Protein AF-A0A242NGH8-F1 (afdb_monomer_lite)

Sequence (98 aa):
MSGHPINQAIIAQLLFDLRNGQLRRALDMGFSEEDLTLLQDPEMLSVLVNSSVRWSTVSVNAEVMHRLLSRVKDSDKEIQMIDLMLKYGASILSLDQA

Foldseek 3Di:
DFADVVLQVLLVVLVVCVVVVNVVVNVVQVDDPVNVVVVVDPVSSVCSRRDNDPPDDDDDPVVVVVVVVVVVVVVVVVVVVVVVCVVVVVVVVVPPPD

Structure (mmCIF, N/CA/C/O backbone):
data_AF-A0A242NGH8-F1
#
_entry.id   AF-A0A242NGH8-F1
#
loop_
_atom_site.group_PDB
_atom_site.id
_atom_site.type_symbol
_atom_site.label_atom_id
_atom_site.label_alt_id
_atom_site.label_comp_id
_atom_site.label_asym_id
_atom_site.label_entity_id
_atom_site.label_seq_id
_atom_site.pdbx_PDB_ins_code
_atom_site.Cartn_x
_atom_site.Cartn_y
_atom_site.Cartn_z
_atom_site.occupancy
_atom_site.B_iso_or_equiv
_atom_site.auth_seq_id
_atom_site.auth_comp_id
_atom_site.auth_asym_id
_atom_site.auth_atom_id
_atom_site.pdbx_PDB_model_num
ATOM 1 N N . MET A 1 1 ? -0.170 -15.474 16.220 1.00 48.00 1 MET A N 1
ATOM 2 C CA . MET A 1 1 ? -1.112 -14.944 15.215 1.00 48.00 1 MET A CA 1
ATOM 3 C C . MET A 1 1 ? -0.425 -13.783 14.526 1.00 48.00 1 MET A C 1
ATOM 5 O O . MET A 1 1 ? -0.266 -12.746 15.148 1.00 48.00 1 MET A O 1
ATOM 9 N N . SER A 1 2 ? 0.114 -13.992 13.327 1.00 64.38 2 SER A N 1
ATOM 10 C CA . SER A 1 2 ? 0.780 -12.934 12.560 1.00 64.38 2 SER A CA 1
ATOM 11 C C . SER A 1 2 ? -0.242 -12.270 11.643 1.00 64.38 2 SER A C 1
ATOM 13 O O . SER A 1 2 ? -0.937 -12.978 10.913 1.00 64.38 2 SER A O 1
ATOM 15 N N . GLY A 1 3 ? -0.342 -10.940 11.693 1.00 74.88 3 GLY A N 1
ATOM 16 C CA . GLY A 1 3 ? -1.185 -10.170 10.776 1.00 74.88 3 GLY A CA 1
ATOM 17 C C . GLY A 1 3 ? -0.836 -10.429 9.307 1.00 74.88 3 GLY A C 1
ATOM 18 O O . GLY A 1 3 ? 0.238 -10.943 8.982 1.00 74.88 3 GLY A O 1
ATOM 19 N N . HIS A 1 4 ? -1.754 -10.095 8.402 1.00 84.62 4 HIS A N 1
ATOM 20 C CA . HIS A 1 4 ? -1.552 -10.349 6.976 1.00 84.62 4 HIS A CA 1
ATOM 21 C C . HIS A 1 4 ? -0.359 -9.523 6.433 1.00 84.62 4 HIS A C 1
ATOM 23 O O . HIS A 1 4 ? -0.340 -8.302 6.609 1.00 84.62 4 HIS A O 1
ATOM 29 N N . PRO A 1 5 ? 0.608 -10.123 5.707 1.00 85.81 5 PRO A N 1
ATOM 30 C CA . PRO A 1 5 ? 1.861 -9.454 5.328 1.00 85.81 5 PRO A CA 1
ATOM 31 C C . PRO A 1 5 ? 1.649 -8.198 4.473 1.00 85.81 5 PRO A C 1
ATOM 33 O O . PRO A 1 5 ? 2.365 -7.214 4.626 1.00 85.81 5 PRO A O 1
ATOM 36 N N . ILE A 1 6 ? 0.629 -8.190 3.607 1.00 87.00 6 ILE A N 1
ATOM 37 C CA . ILE A 1 6 ? 0.313 -6.999 2.802 1.00 87.00 6 ILE A CA 1
ATOM 38 C C . ILE A 1 6 ? -0.206 -5.821 3.639 1.00 87.00 6 ILE A C 1
ATOM 40 O O . ILE A 1 6 ? 0.148 -4.681 3.362 1.00 87.00 6 ILE A O 1
ATOM 44 N N . ASN A 1 7 ? -0.974 -6.097 4.699 1.00 90.06 7 ASN A N 1
ATOM 45 C CA . ASN A 1 7 ? -1.466 -5.068 5.609 1.00 90.06 7 ASN A CA 1
ATOM 46 C C . ASN A 1 7 ? -0.276 -4.462 6.363 1.00 90.06 7 ASN A C 1
ATOM 48 O O . ASN A 1 7 ? -0.169 -3.248 6.479 1.00 90.06 7 ASN A O 1
ATOM 52 N N . GLN A 1 8 ? 0.660 -5.308 6.809 1.00 88.75 8 GLN A N 1
ATOM 53 C CA . GLN A 1 8 ? 1.888 -4.860 7.468 1.00 88.75 8 GLN A CA 1
ATOM 54 C C . GLN A 1 8 ? 2.743 -3.982 6.551 1.00 88.75 8 GLN A C 1
ATOM 56 O O . GLN A 1 8 ? 3.220 -2.939 6.988 1.00 88.75 8 GLN A O 1
ATOM 61 N N . ALA A 1 9 ? 2.902 -4.366 5.281 1.00 89.50 9 ALA A N 1
ATOM 62 C CA . ALA A 1 9 ? 3.650 -3.577 4.306 1.00 89.50 9 ALA A CA 1
ATOM 63 C C . ALA A 1 9 ? 3.020 -2.192 4.080 1.00 89.50 9 ALA A C 1
ATOM 65 O O . ALA A 1 9 ? 3.732 -1.190 4.067 1.00 89.50 9 ALA A O 1
ATOM 66 N N . ILE A 1 10 ? 1.691 -2.127 3.959 1.00 89.31 10 ILE A N 1
ATOM 67 C CA . ILE A 1 10 ? 0.975 -0.862 3.759 1.00 89.31 10 ILE A CA 1
ATOM 68 C C . ILE A 1 10 ? 1.066 0.025 4.996 1.00 89.31 10 ILE A C 1
ATOM 70 O O . ILE A 1 10 ? 1.372 1.203 4.857 1.00 89.31 10 ILE A O 1
ATOM 74 N N . ILE A 1 11 ? 0.879 -0.517 6.204 1.00 89.94 11 ILE A N 1
ATOM 75 C CA . ILE A 1 11 ? 1.012 0.286 7.428 1.00 89.94 11 ILE A CA 1
ATOM 76 C C . ILE A 1 11 ? 2.454 0.761 7.625 1.00 89.94 11 ILE A C 1
ATOM 78 O O . ILE A 1 11 ? 2.671 1.914 7.986 1.00 89.94 11 ILE A O 1
ATOM 82 N N . ALA A 1 12 ? 3.452 -0.081 7.355 1.00 89.44 12 ALA A N 1
ATOM 83 C CA . ALA A 1 12 ? 4.852 0.326 7.440 1.00 89.44 12 ALA A CA 1
ATOM 84 C C . ALA A 1 12 ? 5.166 1.487 6.482 1.00 89.44 12 ALA A C 1
ATOM 86 O O . ALA A 1 12 ? 5.819 2.455 6.880 1.00 89.44 12 ALA A O 1
ATOM 87 N N . GLN A 1 13 ? 4.663 1.414 5.247 1.00 89.38 13 GLN A N 1
ATOM 88 C CA . GLN A 1 13 ? 4.818 2.477 4.259 1.00 89.38 13 GLN A CA 1
ATOM 89 C C . GLN A 1 13 ? 4.058 3.748 4.669 1.00 89.38 13 GLN A C 1
ATOM 91 O O . GLN A 1 13 ? 4.616 4.841 4.610 1.00 89.38 13 GLN A O 1
ATOM 96 N N . LEU A 1 14 ? 2.828 3.606 5.164 1.00 89.94 14 LEU A N 1
ATOM 97 C CA . LEU A 1 14 ? 2.022 4.715 5.660 1.00 89.94 14 LEU A CA 1
ATOM 98 C C . LEU A 1 14 ? 2.730 5.460 6.799 1.00 89.94 14 LEU A C 1
ATOM 100 O O . LEU A 1 14 ? 2.869 6.679 6.750 1.00 89.94 14 LEU A O 1
ATOM 104 N N . LEU A 1 15 ? 3.229 4.736 7.804 1.00 88.88 15 LEU A N 1
ATOM 105 C CA . LEU A 1 15 ? 3.962 5.321 8.929 1.00 88.88 15 LEU A CA 1
ATOM 106 C C . LEU A 1 15 ? 5.242 6.025 8.477 1.00 88.88 15 LEU A C 1
ATOM 108 O O . LEU A 1 15 ? 5.600 7.073 9.018 1.00 88.88 15 LEU A O 1
ATOM 112 N N . PHE A 1 16 ? 5.936 5.460 7.488 1.00 90.00 16 PHE A N 1
ATOM 113 C CA . PHE A 1 16 ? 7.105 6.093 6.890 1.00 90.00 16 PHE A CA 1
ATOM 114 C C . PHE A 1 16 ? 6.741 7.426 6.229 1.00 90.00 16 PHE A C 1
ATOM 116 O O . PHE A 1 16 ? 7.406 8.431 6.484 1.00 90.00 16 PHE A O 1
ATOM 123 N N . ASP A 1 17 ? 5.680 7.450 5.424 1.00 88.44 17 ASP A N 1
ATOM 124 C CA . ASP A 1 17 ? 5.241 8.656 4.728 1.00 88.44 17 ASP A CA 1
ATOM 125 C C . ASP A 1 17 ? 4.728 9.716 5.722 1.00 88.44 17 ASP A C 1
ATOM 127 O O . ASP A 1 17 ? 5.134 10.875 5.635 1.00 88.44 17 ASP A O 1
ATOM 131 N N . LEU A 1 18 ? 3.949 9.330 6.740 1.00 85.88 18 LEU A N 1
ATOM 132 C CA . LEU A 1 18 ? 3.490 10.237 7.802 1.00 85.88 18 LEU A CA 1
ATOM 133 C C . LEU A 1 18 ? 4.657 10.865 8.573 1.00 85.88 18 LEU A C 1
ATOM 135 O O . LEU A 1 18 ? 4.703 12.084 8.739 1.00 85.88 18 LEU A O 1
ATOM 139 N N . ARG A 1 19 ? 5.648 10.059 8.980 1.00 85.38 19 ARG A N 1
ATOM 140 C CA . ARG A 1 19 ? 6.842 10.548 9.692 1.00 85.38 19 ARG A CA 1
ATOM 141 C C . ARG A 1 19 ? 7.652 11.547 8.866 1.00 85.38 19 ARG A C 1
ATOM 143 O O . ARG A 1 19 ? 8.286 12.434 9.429 1.00 85.38 19 ARG A O 1
ATOM 150 N N . ASN A 1 20 ? 7.629 11.411 7.543 1.00 89.44 20 ASN A N 1
ATOM 151 C CA . ASN A 1 20 ? 8.339 12.296 6.625 1.00 89.44 20 ASN A CA 1
ATOM 152 C C . ASN A 1 20 ? 7.479 13.474 6.128 1.00 89.44 20 ASN A C 1
ATOM 154 O O . ASN A 1 20 ? 7.899 14.181 5.211 1.00 89.44 20 ASN A O 1
ATOM 158 N N . GLY A 1 21 ? 6.274 13.676 6.678 1.00 86.19 21 GLY A N 1
ATOM 159 C CA . GLY A 1 21 ? 5.355 14.742 6.262 1.00 86.19 21 GLY A CA 1
ATOM 160 C C . GLY A 1 21 ? 4.743 14.535 4.871 1.00 86.19 21 GLY A C 1
ATOM 161 O O . GLY A 1 21 ? 4.252 15.474 4.250 1.00 86.19 21 GLY A O 1
ATOM 162 N N . GLN A 1 22 ? 4.769 13.310 4.349 1.00 88.25 22 GLN A N 1
ATOM 163 C CA . GLN A 1 22 ? 4.336 12.952 2.998 1.00 88.25 22 GLN A CA 1
ATOM 164 C C . GLN A 1 22 ? 2.856 12.551 2.969 1.00 88.25 22 GLN A C 1
ATOM 166 O O . GLN A 1 22 ? 2.487 11.532 2.389 1.00 88.25 22 GLN A O 1
ATOM 171 N N . LEU A 1 23 ? 1.992 13.394 3.547 1.00 85.88 23 LEU A N 1
ATOM 172 C CA . LEU A 1 23 ? 0.536 13.180 3.614 1.00 85.88 23 LEU A CA 1
ATOM 173 C C . LEU A 1 23 ? -0.080 12.899 2.238 1.00 85.88 23 LEU A C 1
ATOM 175 O O . LEU A 1 23 ? -0.935 12.032 2.106 1.00 85.88 23 LEU A O 1
ATOM 179 N N . ARG A 1 24 ? 0.422 13.567 1.191 1.00 87.31 24 ARG A N 1
ATOM 180 C CA . ARG A 1 24 ? -0.016 13.356 -0.197 1.00 87.31 24 ARG A CA 1
ATOM 181 C C . ARG A 1 24 ? 0.066 11.883 -0.619 1.00 87.31 24 ARG A C 1
ATOM 183 O O . ARG A 1 24 ? -0.866 11.381 -1.225 1.00 87.31 24 ARG A O 1
ATOM 190 N N . ARG A 1 25 ? 1.145 11.185 -0.252 1.00 85.25 25 ARG A N 1
ATOM 191 C CA . ARG A 1 25 ? 1.352 9.777 -0.627 1.00 85.25 25 ARG A CA 1
ATOM 192 C C . ARG A 1 25 ? 0.427 8.837 0.130 1.00 85.25 25 ARG A C 1
ATOM 194 O O . ARG A 1 25 ? -0.001 7.831 -0.418 1.00 85.25 25 ARG A O 1
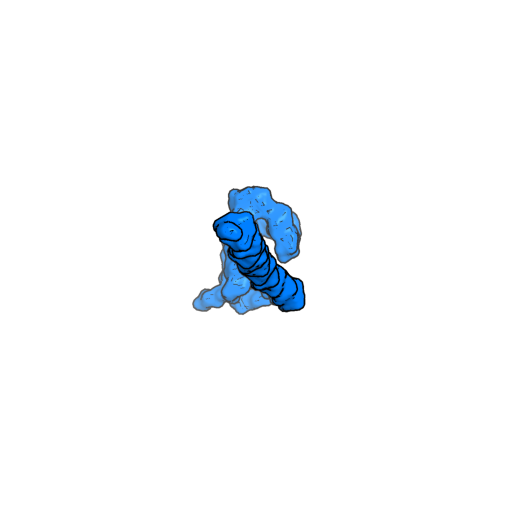ATOM 201 N N . ALA A 1 26 ? 0.119 9.176 1.379 1.00 86.25 26 ALA A N 1
ATOM 202 C CA . ALA A 1 26 ? -0.859 8.445 2.167 1.00 86.25 26 ALA A CA 1
ATOM 203 C C . ALA A 1 26 ? -2.261 8.558 1.539 1.00 86.25 26 ALA A C 1
ATOM 205 O O . ALA A 1 26 ? -2.954 7.553 1.404 1.00 86.25 26 ALA A O 1
ATOM 206 N N . LEU A 1 27 ? -2.632 9.750 1.058 1.00 86.25 27 LEU A N 1
ATOM 207 C CA . LEU A 1 27 ? -3.867 9.949 0.293 1.00 86.25 27 LEU A CA 1
ATOM 208 C C . LEU A 1 27 ? -3.855 9.171 -1.034 1.00 86.25 27 LEU A C 1
ATOM 210 O O . LEU A 1 27 ? -4.846 8.533 -1.379 1.00 86.25 27 LEU A O 1
ATOM 214 N N . ASP A 1 28 ? -2.725 9.154 -1.748 1.00 86.69 28 ASP A N 1
ATOM 215 C CA . ASP A 1 28 ? -2.574 8.402 -3.005 1.00 86.69 28 ASP A CA 1
ATOM 216 C C . ASP A 1 28 ? -2.713 6.876 -2.811 1.00 86.69 28 ASP A C 1
ATOM 218 O O . ASP A 1 28 ? -3.084 6.163 -3.743 1.00 86.69 28 ASP A O 1
ATOM 222 N N . MET A 1 29 ? -2.457 6.356 -1.602 1.00 84.31 29 MET A N 1
ATOM 223 C CA . MET A 1 29 ? -2.733 4.954 -1.249 1.00 84.31 29 MET A CA 1
ATOM 224 C C . MET A 1 29 ? -4.222 4.658 -1.029 1.00 84.31 29 MET A C 1
ATOM 226 O O . MET A 1 29 ? -4.593 3.491 -0.899 1.00 84.31 29 MET A O 1
ATOM 230 N N . GLY A 1 30 ? -5.069 5.688 -0.995 1.00 86.12 30 GLY A N 1
ATOM 231 C CA . GLY A 1 30 ? -6.509 5.570 -0.794 1.00 86.12 30 GLY A CA 1
ATOM 232 C C . GLY A 1 30 ? -6.975 5.793 0.644 1.00 86.12 30 GLY A C 1
ATOM 233 O O . GLY A 1 30 ? -8.140 5.526 0.924 1.00 86.12 30 GLY A O 1
ATOM 234 N N . PHE A 1 31 ? -6.111 6.275 1.544 1.00 88.94 31 PHE A N 1
ATOM 235 C CA . PHE A 1 31 ? -6.545 6.741 2.865 1.00 88.94 31 PHE A CA 1
ATOM 236 C C . PHE A 1 31 ? -7.195 8.122 2.746 1.00 88.94 31 PHE A C 1
ATOM 238 O O . PHE A 1 31 ? -6.713 8.975 2.002 1.00 88.94 31 PHE A O 1
ATOM 245 N N . SER A 1 32 ? -8.270 8.366 3.488 1.00 90.12 32 SER A N 1
ATOM 246 C CA . SER A 1 32 ? -8.854 9.702 3.636 1.00 90.12 32 SER A CA 1
ATOM 247 C C . SER A 1 32 ? -8.163 10.494 4.753 1.00 90.12 32 SER A C 1
ATOM 249 O O . SER A 1 32 ? -7.495 9.921 5.610 1.00 90.12 32 SER A O 1
ATOM 251 N N . GLU A 1 33 ? -8.337 11.817 4.795 1.00 88.50 33 GLU A N 1
ATOM 252 C CA . GLU A 1 33 ? -7.812 12.637 5.903 1.00 88.50 33 GLU A CA 1
ATOM 253 C C . GLU A 1 33 ? -8.377 12.215 7.272 1.00 88.50 33 GLU A C 1
ATOM 255 O O . GLU A 1 33 ? -7.676 12.277 8.286 1.00 88.50 33 GLU A O 1
ATOM 260 N N . GLU A 1 34 ? -9.622 11.737 7.297 1.00 90.81 34 GLU A N 1
ATOM 261 C CA . GLU A 1 34 ? -10.270 11.186 8.488 1.00 90.81 34 GLU A CA 1
ATOM 262 C C . GLU A 1 34 ? -9.558 9.911 8.949 1.00 90.81 34 GLU A C 1
ATOM 264 O O . GLU A 1 34 ? -9.186 9.809 10.120 1.00 90.81 34 GLU A O 1
ATOM 269 N N . ASP A 1 35 ? -9.258 8.992 8.023 1.00 89.19 35 ASP A N 1
ATOM 270 C CA . ASP A 1 35 ? -8.480 7.786 8.325 1.00 89.19 35 ASP A CA 1
ATOM 271 C C . ASP A 1 35 ? -7.101 8.154 8.876 1.00 89.19 35 ASP A C 1
ATOM 273 O O . ASP A 1 35 ? -6.669 7.612 9.888 1.00 89.19 35 ASP A O 1
ATOM 277 N N . LEU A 1 36 ? -6.412 9.116 8.255 1.00 88.88 36 LEU A N 1
ATOM 278 C CA . LEU A 1 36 ? -5.089 9.554 8.709 1.00 88.88 36 LEU A CA 1
ATOM 279 C C . LEU A 1 36 ? -5.126 10.192 10.097 1.00 88.88 36 LEU A C 1
ATOM 281 O O . LEU A 1 36 ? -4.162 10.057 10.848 1.00 88.88 36 LEU A O 1
ATOM 285 N N . THR A 1 37 ? -6.225 10.859 10.448 1.00 88.56 37 THR A N 1
ATOM 286 C CA . THR A 1 37 ? -6.440 11.418 11.787 1.00 88.56 37 THR A CA 1
ATOM 287 C C . THR A 1 37 ? -6.666 10.309 12.813 1.00 88.56 37 THR A C 1
ATOM 289 O O . THR A 1 37 ? -6.040 10.324 13.870 1.00 88.56 37 THR A O 1
ATOM 292 N N . LEU A 1 38 ? -7.494 9.309 12.493 1.00 87.81 38 LEU A N 1
ATOM 293 C CA . LEU A 1 38 ? -7.718 8.139 13.352 1.00 87.81 38 LEU A CA 1
ATOM 294 C C . LEU A 1 38 ? -6.440 7.317 13.544 1.00 87.81 38 LEU A C 1
ATOM 296 O O . LEU A 1 38 ? -6.180 6.809 14.629 1.00 87.81 38 LEU A O 1
ATOM 300 N N . LEU A 1 39 ? -5.609 7.227 12.507 1.00 87.75 39 LEU A N 1
ATOM 301 C CA . LEU A 1 39 ? -4.339 6.505 12.531 1.00 87.75 39 LEU A CA 1
ATOM 302 C C . LEU A 1 39 ? -3.216 7.257 13.249 1.00 87.75 39 LEU A C 1
ATOM 304 O O . LEU A 1 39 ? -2.116 6.722 13.364 1.00 87.75 39 LEU A O 1
ATOM 308 N N . GLN A 1 40 ? -3.469 8.458 13.777 1.00 84.75 40 GLN A N 1
ATOM 309 C CA . GLN A 1 40 ? -2.572 9.053 14.770 1.00 84.75 40 GLN A CA 1
ATOM 310 C C . GLN A 1 40 ? -2.633 8.302 16.104 1.00 84.75 40 GLN A C 1
ATOM 312 O O . GLN A 1 40 ? -1.663 8.343 16.859 1.00 84.75 40 GLN A O 1
ATOM 317 N N . ASP A 1 41 ? -3.741 7.607 16.382 1.00 89.50 41 ASP A N 1
ATOM 318 C CA . ASP A 1 41 ? -3.887 6.765 17.562 1.00 89.50 41 ASP A CA 1
ATOM 319 C C . ASP A 1 41 ? -3.126 5.431 17.377 1.00 89.50 41 ASP A C 1
ATOM 321 O O . ASP A 1 41 ? -3.461 4.631 16.489 1.00 89.50 41 ASP A O 1
ATOM 325 N N . PRO A 1 42 ? -2.110 5.145 18.217 1.00 86.88 42 PRO A N 1
ATOM 326 C CA . PRO A 1 42 ? -1.384 3.880 18.179 1.00 86.88 42 PRO A CA 1
ATOM 327 C C . PRO A 1 42 ? -2.272 2.642 18.363 1.00 86.88 42 PRO A C 1
ATOM 329 O O . PRO A 1 42 ? -1.935 1.576 17.838 1.00 86.88 42 PRO A O 1
ATOM 332 N N . GLU A 1 43 ? -3.394 2.746 19.083 1.00 90.06 43 GLU A N 1
ATOM 333 C CA . GLU A 1 43 ? -4.318 1.622 19.267 1.00 90.06 43 GLU A CA 1
ATOM 334 C C . GLU A 1 43 ? -5.021 1.264 17.954 1.00 90.06 43 GLU A C 1
ATOM 336 O O . GLU A 1 43 ? -5.037 0.093 17.561 1.00 90.06 43 GLU A O 1
ATOM 341 N N . MET A 1 44 ? -5.506 2.267 17.216 1.00 89.06 44 MET A N 1
ATOM 342 C CA . MET A 1 44 ? -6.140 2.081 15.904 1.00 89.06 44 MET A CA 1
ATOM 343 C C . MET A 1 44 ? -5.172 1.462 14.890 1.00 89.06 44 MET A C 1
ATOM 345 O O . MET A 1 44 ? -5.515 0.515 14.174 1.00 89.06 44 MET A O 1
ATOM 349 N N . LEU A 1 45 ? -3.925 1.939 14.878 1.00 87.00 45 LEU A N 1
ATOM 350 C CA . LEU A 1 45 ? -2.855 1.351 14.071 1.00 87.00 45 LEU A CA 1
ATOM 351 C C . LEU A 1 45 ? -2.605 -0.116 14.434 1.00 87.00 45 LEU A C 1
ATOM 353 O O . LEU A 1 45 ? -2.488 -0.965 13.547 1.00 87.00 45 LEU A O 1
ATOM 357 N N . SER A 1 46 ? -2.542 -0.429 15.729 1.00 86.75 46 SER A N 1
ATOM 358 C CA . SER A 1 46 ? -2.324 -1.793 16.213 1.00 86.75 46 SER A CA 1
ATOM 359 C C . SER A 1 46 ? -3.433 -2.742 15.753 1.00 86.75 46 SER A C 1
ATOM 361 O O . SER A 1 46 ? -3.143 -3.865 15.331 1.00 86.75 46 SER A O 1
ATOM 363 N N . VAL A 1 47 ? -4.689 -2.290 15.748 1.00 89.25 47 VAL A N 1
ATOM 364 C CA . VAL A 1 47 ? -5.825 -3.077 15.244 1.00 89.25 47 VAL A CA 1
ATOM 365 C C . VAL A 1 47 ? -5.658 -3.400 13.756 1.00 89.25 47 VAL A C 1
ATOM 367 O O . VAL A 1 47 ? -5.810 -4.559 13.361 1.00 89.25 47 VAL A O 1
ATOM 370 N N . LEU A 1 48 ? -5.285 -2.422 12.924 1.00 86.88 48 LEU A N 1
ATOM 371 C CA . LEU A 1 48 ? -5.089 -2.652 11.487 1.00 86.88 48 LEU A CA 1
ATOM 372 C C . LEU A 1 48 ? -3.902 -3.574 11.184 1.00 86.88 48 LEU A C 1
ATOM 374 O O . LEU A 1 48 ? -4.007 -4.436 10.304 1.00 86.88 48 LEU A O 1
ATOM 378 N N . VAL A 1 49 ? -2.790 -3.422 11.910 1.00 86.25 49 VAL A N 1
ATOM 379 C CA . VAL A 1 49 ? -1.578 -4.248 11.747 1.00 86.25 49 VAL A CA 1
ATOM 380 C C . VAL A 1 49 ? -1.825 -5.695 12.159 1.00 86.25 49 VAL A C 1
ATOM 382 O O . VAL A 1 49 ? -1.369 -6.620 11.482 1.00 86.25 49 VAL A O 1
ATOM 385 N N . ASN A 1 50 ? -2.543 -5.896 13.263 1.00 87.00 50 ASN A N 1
ATOM 386 C CA . ASN A 1 50 ? -2.793 -7.219 13.830 1.00 87.00 50 ASN A CA 1
ATOM 387 C C . ASN A 1 50 ? -4.059 -7.888 13.282 1.00 87.00 50 ASN A C 1
ATOM 389 O O . ASN A 1 50 ? -4.355 -9.026 13.647 1.00 87.00 50 ASN A O 1
ATOM 393 N N . SER A 1 51 ? -4.784 -7.224 12.378 1.00 86.38 51 SER A N 1
ATOM 394 C CA . SER A 1 51 ? -5.945 -7.811 11.721 1.00 86.38 51 SER A CA 1
ATOM 395 C C . SER A 1 51 ? -5.558 -9.079 10.953 1.00 86.38 51 SER A C 1
ATOM 397 O O . SER A 1 51 ? -4.669 -9.085 10.093 1.00 86.38 51 SER A O 1
ATOM 399 N N . SER A 1 52 ? -6.259 -10.170 11.266 1.00 78.12 52 SER A N 1
ATOM 400 C CA . SER A 1 52 ? -6.171 -11.445 10.549 1.00 78.12 52 SER A CA 1
ATOM 401 C C . SER A 1 52 ? -6.870 -11.395 9.188 1.00 78.12 52 SER A C 1
ATOM 403 O O . SER A 1 52 ? -6.629 -12.254 8.340 1.00 78.12 52 SER A O 1
ATOM 405 N N . VAL A 1 53 ? -7.712 -10.381 8.961 1.00 84.06 53 VAL A N 1
ATOM 406 C CA . VAL A 1 53 ? -8.445 -10.174 7.713 1.00 84.06 53 VAL A CA 1
ATOM 407 C C . VAL A 1 53 ? -7.661 -9.230 6.807 1.00 84.06 53 VAL A C 1
ATOM 409 O O . VAL A 1 53 ? -7.169 -8.174 7.216 1.00 84.06 53 VAL A O 1
ATOM 412 N N . ARG A 1 54 ? -7.557 -9.598 5.530 1.00 83.88 54 ARG A N 1
ATOM 413 C CA . ARG A 1 54 ? -6.986 -8.734 4.500 1.00 83.88 54 ARG A CA 1
ATOM 414 C C . ARG A 1 54 ? -7.958 -7.590 4.196 1.00 83.88 54 ARG A C 1
ATOM 416 O O . ARG A 1 54 ? -8.947 -7.801 3.504 1.00 83.88 54 ARG A O 1
ATOM 423 N N . TRP A 1 55 ? -7.657 -6.392 4.694 1.00 86.69 55 TRP A N 1
ATOM 424 C CA . TRP A 1 55 ? -8.419 -5.171 4.402 1.00 86.69 55 TRP A CA 1
ATOM 425 C C . TRP A 1 55 ? -7.866 -4.405 3.195 1.00 86.69 55 TRP A C 1
ATOM 427 O O . TRP A 1 55 ? -8.565 -3.588 2.608 1.00 86.69 55 TRP A O 1
ATOM 437 N N . SER A 1 56 ? -6.631 -4.692 2.783 1.00 84.56 56 SER A N 1
ATOM 438 C CA . SER A 1 56 ? -5.995 -4.024 1.650 1.00 84.56 56 SER A CA 1
ATOM 439 C C . SER A 1 56 ? -5.952 -4.895 0.399 1.00 84.56 56 SER A C 1
ATOM 441 O O . SER A 1 56 ? -5.498 -6.043 0.412 1.00 84.56 56 SER A O 1
ATOM 443 N N . THR A 1 57 ? -6.360 -4.334 -0.735 1.00 79.62 57 THR A N 1
ATOM 444 C CA . THR A 1 57 ? -6.222 -4.985 -2.041 1.00 79.62 57 THR A CA 1
ATOM 445 C C . 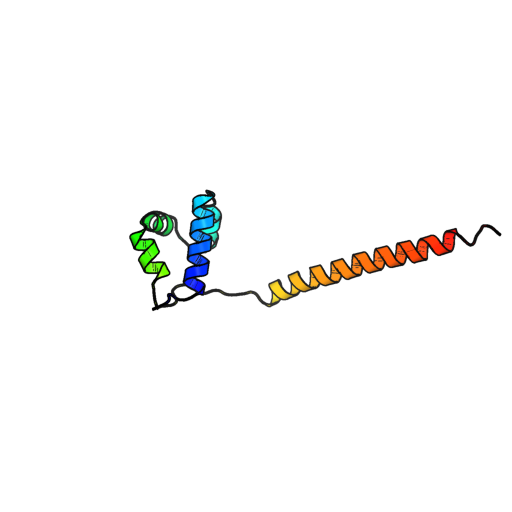THR A 1 57 ? -5.095 -4.313 -2.804 1.00 79.62 57 THR A C 1
ATOM 447 O O . THR A 1 57 ? -5.114 -3.106 -3.003 1.00 79.62 57 THR A O 1
ATOM 450 N N . VAL A 1 58 ? -4.104 -5.096 -3.229 1.00 79.38 58 VAL A N 1
ATOM 451 C CA . VAL A 1 58 ? -3.001 -4.591 -4.052 1.00 79.38 58 VAL A CA 1
ATOM 452 C C . VAL A 1 58 ? -3.211 -5.122 -5.453 1.00 79.38 58 VAL A C 1
ATOM 454 O O . VAL A 1 58 ? -3.270 -6.336 -5.647 1.00 79.38 58 VAL A O 1
ATOM 457 N N . SER A 1 59 ? -3.341 -4.210 -6.412 1.00 78.56 59 SER A N 1
ATOM 458 C CA . SER A 1 59 ? -3.368 -4.539 -7.831 1.00 78.56 59 SER A CA 1
ATOM 459 C C . SER A 1 59 ? -2.047 -4.107 -8.452 1.00 78.56 59 SER A C 1
ATOM 461 O O . SER A 1 59 ? -1.581 -2.987 -8.253 1.00 78.56 59 SER A O 1
ATOM 463 N N . VAL A 1 60 ? -1.406 -5.025 -9.170 1.00 78.75 60 VAL A N 1
ATOM 464 C CA . VAL A 1 60 ? -0.181 -4.733 -9.914 1.00 78.75 60 VAL A CA 1
ATOM 465 C C . VAL A 1 60 ? -0.559 -4.659 -11.381 1.00 78.75 60 VAL A C 1
ATOM 467 O O . VAL A 1 60 ? -1.054 -5.635 -11.945 1.00 78.75 60 VAL A O 1
ATOM 470 N N . ASN A 1 61 ? -0.310 -3.514 -12.014 1.00 82.00 61 ASN A N 1
ATOM 471 C CA . ASN A 1 61 ? -0.435 -3.404 -13.460 1.00 82.00 61 ASN A CA 1
ATOM 472 C C . ASN A 1 61 ? 0.764 -4.108 -14.114 1.00 82.00 61 ASN A C 1
ATOM 474 O O . ASN A 1 61 ? 1.809 -3.498 -14.353 1.00 82.00 61 ASN A O 1
ATOM 478 N N . ALA A 1 62 ? 0.616 -5.414 -14.349 1.00 81.12 62 ALA A N 1
ATOM 479 C CA . ALA A 1 62 ? 1.674 -6.263 -14.884 1.00 81.12 62 ALA A CA 1
ATOM 480 C C . ALA A 1 62 ? 2.170 -5.773 -16.251 1.00 81.12 62 ALA A C 1
ATOM 482 O O . ALA A 1 62 ? 3.368 -5.807 -16.512 1.00 81.12 62 ALA A O 1
ATOM 483 N N . GLU A 1 63 ? 1.281 -5.255 -17.100 1.00 78.62 63 GLU A N 1
ATOM 484 C CA . GLU A 1 63 ? 1.655 -4.721 -18.408 1.00 78.62 63 GLU A CA 1
ATOM 485 C C . GLU A 1 63 ? 2.583 -3.508 -18.280 1.00 78.62 63 GLU A C 1
ATOM 487 O O . GLU A 1 63 ? 3.655 -3.479 -18.887 1.00 78.62 63 GLU A O 1
ATOM 492 N N . VAL A 1 64 ? 2.209 -2.522 -17.461 1.00 79.69 64 VAL A N 1
ATOM 493 C CA . VAL A 1 64 ? 3.043 -1.336 -17.221 1.00 79.69 64 VAL A CA 1
ATOM 494 C C . VAL A 1 64 ? 4.353 -1.734 -16.549 1.00 79.69 64 VAL A C 1
ATOM 496 O O . VAL A 1 64 ? 5.412 -1.287 -16.983 1.00 79.69 64 VAL A O 1
ATOM 499 N N . MET A 1 65 ? 4.310 -2.619 -15.552 1.00 83.56 65 MET A N 1
ATOM 500 C CA . MET A 1 65 ? 5.507 -3.140 -14.890 1.00 83.56 65 MET A CA 1
ATOM 501 C C . MET A 1 65 ? 6.459 -3.799 -15.898 1.00 83.56 65 MET A C 1
ATOM 503 O O . MET A 1 65 ? 7.643 -3.470 -15.928 1.00 83.56 65 MET A O 1
ATOM 507 N N . HIS A 1 66 ? 5.960 -4.685 -16.763 1.00 82.25 66 HIS A N 1
ATOM 508 C CA . HIS A 1 66 ? 6.774 -5.341 -17.785 1.00 82.25 66 HIS A CA 1
ATOM 509 C C . HIS A 1 66 ? 7.343 -4.350 -18.800 1.00 82.25 66 HIS A C 1
ATOM 511 O O . HIS A 1 66 ? 8.519 -4.465 -19.139 1.00 82.25 66 HIS A O 1
ATOM 517 N N . ARG A 1 67 ? 6.564 -3.348 -19.231 1.00 78.00 67 ARG A N 1
ATOM 518 C CA . ARG A 1 67 ? 7.044 -2.274 -20.117 1.00 78.00 67 ARG A CA 1
ATOM 519 C C . ARG A 1 67 ? 8.136 -1.423 -19.460 1.00 78.00 67 ARG A C 1
ATOM 521 O O . ARG A 1 67 ? 9.090 -1.035 -20.126 1.00 78.00 67 ARG A O 1
ATOM 528 N N . LEU A 1 68 ? 8.021 -1.119 -18.167 1.00 77.00 68 LEU A N 1
ATOM 529 C CA . LEU A 1 68 ? 9.055 -0.384 -17.430 1.00 77.00 68 LEU A CA 1
ATOM 530 C C . LEU A 1 68 ? 10.339 -1.213 -17.308 1.00 77.00 68 LEU A C 1
ATOM 532 O O . LEU A 1 68 ? 11.425 -0.706 -17.572 1.00 77.00 68 LEU A O 1
ATOM 536 N N . LEU A 1 69 ? 10.216 -2.500 -16.981 1.00 78.75 69 LEU A N 1
ATOM 537 C CA . LEU A 1 69 ? 11.358 -3.410 -16.876 1.00 78.75 69 LEU A CA 1
ATOM 538 C C . LEU A 1 69 ? 12.024 -3.684 -18.233 1.00 78.75 69 LEU A C 1
ATOM 540 O O . LEU A 1 69 ? 13.242 -3.847 -18.291 1.00 78.75 69 LEU A O 1
ATOM 544 N N . SER A 1 70 ? 11.258 -3.729 -19.327 1.00 77.12 70 SER A N 1
ATOM 545 C CA . SER A 1 70 ? 11.816 -3.895 -20.673 1.00 77.12 70 SER A CA 1
ATOM 546 C C . SER A 1 70 ? 12.556 -2.645 -21.137 1.00 77.12 70 SER A C 1
ATOM 548 O O . SER A 1 70 ? 13.623 -2.777 -21.716 1.00 77.12 70 SER A O 1
ATOM 550 N N . ARG A 1 71 ? 12.065 -1.441 -20.806 1.00 62.06 71 ARG A N 1
ATOM 551 C CA . ARG A 1 71 ? 12.762 -0.179 -21.110 1.00 62.06 71 ARG A CA 1
ATOM 552 C C . ARG A 1 71 ? 14.143 -0.100 -20.472 1.00 62.06 71 ARG A C 1
ATOM 554 O O . ARG A 1 71 ? 15.069 0.350 -21.127 1.00 62.06 71 ARG A O 1
ATOM 561 N N . VAL A 1 72 ? 14.302 -0.576 -19.236 1.00 60.47 72 VAL A N 1
ATOM 562 C CA . VAL A 1 72 ? 15.626 -0.647 -18.590 1.00 60.47 72 VAL A CA 1
ATOM 563 C C . VAL A 1 72 ? 16.554 -1.593 -19.362 1.00 60.47 72 VAL A C 1
ATOM 565 O O . VAL A 1 72 ? 17.691 -1.236 -19.647 1.00 60.47 72 VAL A O 1
ATOM 568 N N . LYS A 1 73 ? 16.048 -2.756 -19.797 1.00 57.56 73 LYS A N 1
ATOM 569 C CA . LYS A 1 73 ? 16.820 -3.703 -20.623 1.00 57.56 73 LYS A CA 1
ATOM 570 C C 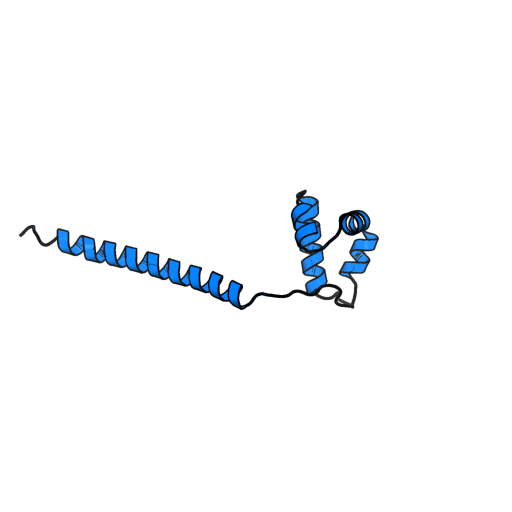. LYS A 1 73 ? 17.141 -3.177 -22.024 1.00 57.56 73 LYS A C 1
ATOM 572 O O . LYS A 1 73 ? 18.160 -3.562 -22.591 1.00 57.56 73 LYS A O 1
ATOM 577 N N . ASP A 1 74 ? 16.277 -2.347 -22.598 1.00 52.50 74 ASP A N 1
ATOM 578 C CA . ASP A 1 74 ? 16.507 -1.741 -23.908 1.00 52.50 74 ASP A CA 1
ATOM 579 C C . ASP A 1 74 ? 17.458 -0.537 -23.810 1.00 52.50 74 ASP A C 1
ATOM 581 O O . ASP A 1 74 ? 18.305 -0.391 -24.685 1.00 52.50 74 ASP A O 1
ATOM 585 N N . SER A 1 75 ? 17.442 0.237 -22.714 1.00 49.72 75 SER A N 1
ATOM 586 C CA . SER A 1 75 ? 18.488 1.234 -22.424 1.00 49.72 75 SER A CA 1
ATOM 587 C C . SER A 1 75 ? 19.868 0.597 -22.231 1.00 49.72 75 SER A C 1
ATOM 589 O O . SER A 1 75 ? 20.851 1.152 -22.713 1.00 49.72 75 SER A O 1
ATOM 591 N N . ASP A 1 76 ? 19.963 -0.591 -21.622 1.00 50.09 76 ASP A N 1
ATOM 592 C CA . ASP A 1 76 ? 21.235 -1.330 -21.557 1.00 50.09 76 ASP A CA 1
ATOM 593 C C . ASP A 1 76 ? 21.730 -1.759 -22.951 1.00 50.09 76 ASP A C 1
ATOM 595 O O . ASP A 1 76 ? 22.933 -1.755 -23.219 1.00 50.09 76 ASP A O 1
ATOM 599 N N . LYS A 1 77 ? 20.818 -2.093 -23.874 1.00 48.34 77 LYS A N 1
ATOM 600 C CA . LYS A 1 77 ? 21.172 -2.392 -25.272 1.00 48.34 77 LYS A CA 1
ATOM 601 C C . LYS A 1 77 ? 21.548 -1.143 -26.060 1.00 48.34 77 LYS A C 1
ATOM 603 O O . LYS A 1 77 ? 22.428 -1.227 -26.907 1.00 48.34 77 LYS A O 1
ATOM 608 N N . GLU A 1 78 ? 20.919 -0.003 -25.794 1.00 44.59 78 GLU A N 1
ATOM 609 C CA . GLU A 1 78 ? 21.249 1.271 -26.441 1.00 44.59 78 GLU A CA 1
ATOM 610 C C . GLU A 1 78 ? 22.633 1.771 -26.003 1.00 44.59 78 GLU A C 1
ATOM 612 O O . GLU A 1 78 ? 23.423 2.189 -26.847 1.00 44.59 78 GLU A O 1
ATOM 617 N N . ILE A 1 79 ? 22.989 1.608 -24.721 1.00 50.41 79 ILE A N 1
ATOM 618 C CA . ILE A 1 79 ? 24.348 1.868 -24.218 1.00 50.41 79 ILE A CA 1
ATOM 619 C C . ILE A 1 79 ? 25.353 0.906 -24.860 1.00 50.41 79 ILE A C 1
ATOM 621 O O . ILE A 1 79 ? 26.402 1.351 -25.313 1.00 50.41 79 ILE A O 1
ATOM 625 N N . GLN A 1 80 ? 25.036 -0.389 -24.981 1.00 46.59 80 GLN A N 1
ATOM 626 C CA . GLN A 1 80 ? 25.924 -1.342 -25.659 1.00 46.59 80 GLN A CA 1
ATOM 627 C C . GLN A 1 80 ? 26.062 -1.061 -27.160 1.00 46.59 80 GLN A C 1
ATOM 629 O O . GLN A 1 80 ? 27.149 -1.229 -27.696 1.00 46.59 80 GLN A O 1
ATOM 634 N N . MET A 1 81 ? 25.008 -0.613 -27.847 1.00 42.59 81 MET A N 1
ATOM 635 C CA . MET A 1 81 ? 25.059 -0.245 -29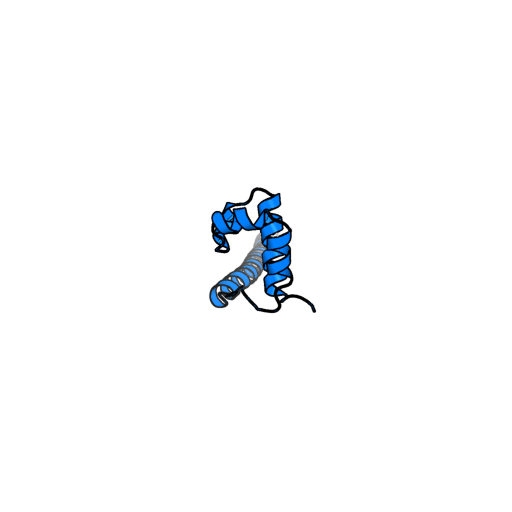.266 1.00 42.59 81 MET A CA 1
ATOM 636 C C . MET A 1 81 ? 25.879 1.035 -29.476 1.00 42.59 81 MET A C 1
ATOM 638 O O . MET A 1 81 ? 26.670 1.085 -30.413 1.00 42.59 81 MET A O 1
ATOM 642 N N . ILE A 1 82 ? 25.750 2.034 -28.591 1.00 52.16 82 ILE A N 1
ATOM 643 C CA . ILE A 1 82 ? 26.589 3.243 -28.588 1.00 52.16 82 ILE A CA 1
ATOM 644 C C . ILE A 1 82 ? 28.048 2.881 -28.294 1.00 52.16 82 ILE A C 1
ATOM 646 O O . ILE A 1 82 ? 28.928 3.336 -29.014 1.00 52.16 82 ILE A O 1
ATOM 650 N N . ASP A 1 83 ? 28.326 2.030 -27.306 1.00 50.56 83 ASP A N 1
ATOM 651 C CA . ASP A 1 83 ? 29.693 1.617 -26.957 1.00 50.56 83 ASP A CA 1
ATOM 652 C C . ASP A 1 83 ? 30.328 0.761 -28.072 1.00 50.56 83 ASP A C 1
ATOM 654 O O . ASP A 1 83 ? 31.495 0.927 -28.427 1.00 50.56 83 ASP A O 1
ATOM 658 N N . LEU A 1 84 ? 29.528 -0.084 -28.733 1.00 46.44 84 LEU A N 1
ATOM 659 C CA . LEU A 1 84 ? 29.933 -0.854 -29.909 1.00 46.44 84 LEU A CA 1
ATOM 660 C C . LEU A 1 84 ? 30.157 0.052 -31.136 1.00 46.44 84 LEU A C 1
ATOM 662 O O . LEU A 1 84 ? 31.128 -0.146 -31.862 1.00 46.44 84 LEU A O 1
ATOM 666 N N . MET A 1 85 ? 29.322 1.075 -31.353 1.00 44.81 85 MET A N 1
ATOM 667 C CA . MET A 1 85 ? 29.484 2.069 -32.427 1.00 44.81 85 MET A CA 1
ATOM 668 C C . MET A 1 85 ? 30.632 3.049 -32.167 1.00 44.81 85 MET A C 1
ATOM 670 O O . MET A 1 85 ? 31.295 3.446 -33.118 1.00 44.81 85 MET A O 1
ATOM 674 N N . LEU A 1 86 ? 30.933 3.399 -30.915 1.00 50.38 86 LEU A N 1
ATOM 675 C CA . LEU A 1 86 ? 32.128 4.165 -30.547 1.00 50.38 86 LEU A CA 1
ATOM 676 C C . LEU A 1 86 ? 33.394 3.321 -30.744 1.00 50.38 86 LEU A C 1
ATOM 678 O O . LEU A 1 86 ? 34.380 3.806 -31.296 1.00 50.38 86 LEU A O 1
ATOM 682 N N . LYS A 1 87 ? 33.352 2.032 -30.389 1.00 47.06 87 LYS A N 1
ATOM 683 C CA . LYS A 1 87 ? 34.473 1.100 -30.571 1.00 47.06 87 LYS A CA 1
ATOM 684 C C . LYS A 1 87 ? 34.761 0.787 -32.045 1.00 47.06 87 LYS A C 1
ATOM 686 O O . LYS A 1 87 ? 35.924 0.778 -32.451 1.00 47.06 87 LYS A O 1
ATOM 691 N N . TYR A 1 88 ? 33.727 0.570 -32.862 1.00 51.06 88 TYR A N 1
ATOM 692 C CA . TYR A 1 88 ? 33.895 0.361 -34.305 1.00 51.06 88 TYR A CA 1
ATOM 693 C C . TYR A 1 88 ? 34.085 1.668 -35.084 1.00 51.06 88 TYR A C 1
ATOM 695 O O . TYR A 1 88 ? 34.845 1.672 -36.045 1.00 51.06 88 TYR A O 1
ATOM 703 N N . GLY A 1 89 ? 33.495 2.786 -34.653 1.00 51.16 89 GLY A N 1
ATOM 704 C CA . GLY A 1 89 ? 33.702 4.111 -35.247 1.00 51.16 89 GLY A CA 1
ATOM 705 C C . GLY A 1 89 ? 35.117 4.658 -35.037 1.00 51.16 89 GLY A C 1
ATOM 706 O O . GLY A 1 89 ? 35.669 5.289 -35.935 1.00 51.16 89 GLY A O 1
ATOM 707 N N . ALA A 1 90 ? 35.758 4.338 -33.907 1.00 48.41 90 ALA A N 1
ATOM 708 C CA . ALA A 1 90 ? 37.165 4.665 -33.662 1.00 48.41 90 ALA A CA 1
ATOM 709 C C . ALA A 1 90 ? 38.145 3.850 -34.530 1.00 48.41 90 ALA A C 1
ATOM 711 O O . ALA A 1 90 ? 39.253 4.309 -34.791 1.00 48.41 90 ALA A O 1
ATOM 712 N N . SER A 1 91 ? 37.742 2.668 -35.014 1.00 44.44 91 SER A N 1
ATOM 713 C CA . SER A 1 91 ? 38.616 1.778 -35.798 1.00 44.44 91 SER A CA 1
ATOM 714 C C . SER A 1 91 ? 38.706 2.151 -37.288 1.00 44.44 91 SER A C 1
ATOM 716 O O . SER A 1 91 ? 39.620 1.699 -37.971 1.00 44.44 91 SER A O 1
ATOM 718 N N . ILE A 1 92 ? 37.794 2.986 -37.807 1.00 45.94 92 ILE A N 1
ATOM 719 C CA . ILE A 1 92 ? 37.821 3.449 -39.212 1.00 45.94 92 ILE A CA 1
ATOM 720 C C . ILE A 1 92 ? 38.697 4.705 -39.362 1.00 45.94 92 ILE A C 1
ATOM 722 O O . ILE A 1 92 ? 39.316 4.908 -40.399 1.00 45.94 92 ILE A O 1
ATOM 726 N N . LEU A 1 93 ? 38.819 5.518 -38.306 1.00 42.41 93 LEU A N 1
ATOM 727 C CA . LEU A 1 93 ? 39.699 6.695 -38.281 1.00 42.41 93 LEU A CA 1
ATOM 728 C C . LEU A 1 93 ? 41.182 6.343 -38.070 1.00 42.41 93 LEU A C 1
ATOM 730 O O . LEU A 1 93 ? 42.046 7.158 -38.374 1.00 42.41 93 LEU A O 1
ATOM 734 N N . SER A 1 94 ? 41.496 5.135 -37.588 1.00 46.94 94 SER A N 1
ATOM 735 C CA . SER A 1 94 ? 42.877 4.680 -37.365 1.00 46.94 94 SER A CA 1
ATOM 736 C C . SER A 1 94 ? 43.494 3.911 -38.543 1.00 46.94 94 SER A C 1
ATOM 738 O O . SER A 1 94 ? 44.598 3.395 -38.400 1.00 46.94 94 SER A O 1
ATOM 740 N N . LEU A 1 95 ? 42.803 3.802 -39.685 1.00 46.53 95 LEU A N 1
ATOM 741 C CA . LEU A 1 95 ? 43.294 3.108 -40.888 1.00 46.53 95 LEU A CA 1
ATOM 742 C C . LEU A 1 95 ? 43.582 4.042 -42.081 1.00 46.53 95 LEU A C 1
ATOM 744 O O . LEU A 1 95 ? 43.824 3.548 -43.175 1.00 46.53 95 LEU A O 1
ATOM 748 N N . ASP A 1 96 ? 43.619 5.363 -41.871 1.00 46.97 96 ASP A N 1
ATOM 749 C CA . ASP A 1 96 ? 44.001 6.358 -42.897 1.00 46.97 96 ASP A CA 1
ATOM 750 C C . ASP A 1 96 ? 45.371 7.022 -42.626 1.00 46.97 96 ASP A C 1
ATOM 752 O O . ASP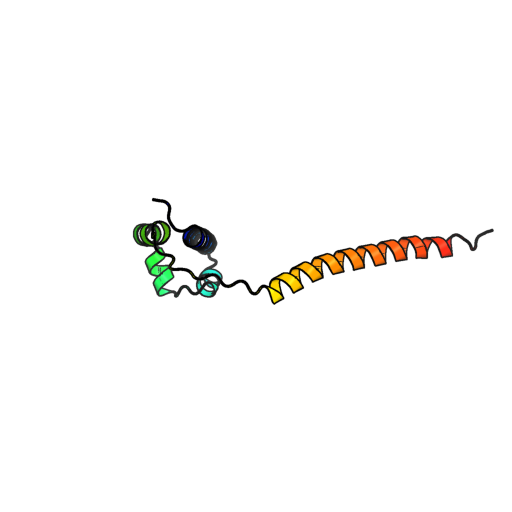 A 1 96 ? 45.678 8.097 -43.130 1.00 46.97 96 ASP A O 1
ATOM 756 N N . GLN A 1 97 ? 46.226 6.392 -41.811 1.00 43.69 97 GLN A N 1
ATOM 757 C CA . GLN A 1 97 ? 47.645 6.757 -41.710 1.00 43.69 97 GLN A CA 1
ATOM 758 C C . GLN A 1 97 ? 48.535 5.526 -41.902 1.00 43.69 97 GLN A C 1
ATOM 760 O O . GLN A 1 97 ? 49.029 4.944 -40.937 1.00 43.69 97 GLN A O 1
ATOM 765 N N . ALA A 1 98 ? 48.724 5.141 -43.164 1.00 39.03 98 ALA A N 1
ATOM 766 C CA . ALA A 1 98 ? 49.868 4.366 -43.640 1.00 39.03 98 ALA A CA 1
ATOM 767 C C . ALA A 1 98 ? 50.172 4.745 -45.094 1.00 39.03 98 ALA A C 1
ATOM 769 O O . ALA A 1 98 ? 49.230 4.701 -45.915 1.00 39.03 98 ALA A O 1
#

Organism: NCBI:txid1196095

InterPro domains:
  IPR021364 Protein of unknown function DUF2857 [PF11198] (7-92)

pLDDT: mean 74.45, std 17.41, range [39.03, 90.81]

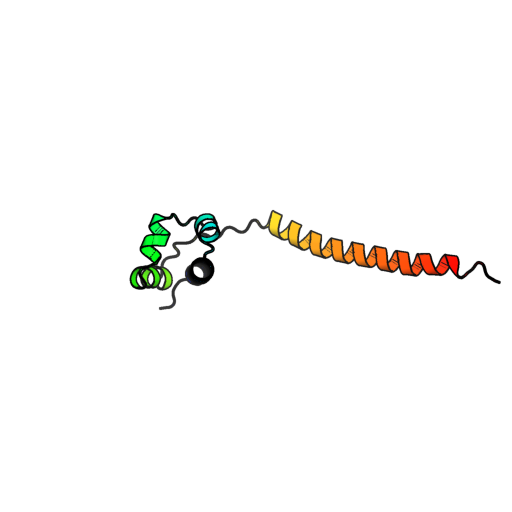Radius of gyration: 24.9 Å; chains: 1; bounding box: 60×30×63 Å

Secondary structure (DSSP, 8-state):
-PPPHHHHHHHHHHHHHHHTT-HHHHHHTT--HHHHHHTTSHHHHHHHHH-SS--------HHHHHHHHHHHHHHHHHHHHHHHHHHHHHHHHTTS--